Protein AF-A0A1G1M6X6-F1 (afdb_monomer)

Foldseek 3Di:
DVLVVQLVVQLVVQLVVQVVVCVVVCLVVVLVVPPDPCNVVSVVVSVCSSNVSSNVRSVVSSVVVVVVPD

Structure (mmCIF, N/CA/C/O backbone):
data_AF-A0A1G1M6X6-F1
#
_entry.id   AF-A0A1G1M6X6-F1
#
loop_
_atom_site.group_PDB
_atom_site.id
_atom_site.type_symbol
_atom_site.label_atom_id
_atom_site.label_alt_id
_atom_site.label_comp_id
_atom_site.label_asym_id
_atom_site.label_entity_id
_atom_site.label_seq_id
_atom_site.pdbx_PDB_ins_code
_atom_site.Cartn_x
_atom_site.Cartn_y
_atom_site.Cartn_z
_atom_site.occupancy
_atom_site.B_iso_or_equiv
_atom_site.auth_seq_id
_atom_site.auth_comp_id
_atom_site.auth_asym_id
_atom_site.auth_atom_id
_atom_site.pdbx_PDB_model_num
ATOM 1 N N . MET A 1 1 ? -9.069 11.964 16.268 1.00 61.16 1 MET A N 1
ATOM 2 C CA . MET A 1 1 ? -7.727 11.341 16.162 1.00 61.16 1 MET A CA 1
ATOM 3 C C . MET A 1 1 ? -7.783 9.843 15.855 1.00 61.16 1 MET A C 1
ATOM 5 O O . MET A 1 1 ? -6.979 9.389 15.053 1.00 61.16 1 MET A O 1
ATOM 9 N N . GLU A 1 2 ? -8.737 9.078 16.402 1.00 80.81 2 GLU A N 1
ATOM 10 C CA . GLU A 1 2 ? -8.823 7.619 16.185 1.00 80.81 2 GLU A CA 1
ATOM 11 C C . GLU A 1 2 ? -8.937 7.205 14.706 1.00 80.81 2 GLU A C 1
ATOM 13 O O . GLU A 1 2 ? -8.188 6.344 14.254 1.00 80.81 2 GLU A O 1
ATOM 18 N N . SER A 1 3 ? -9.778 7.889 13.922 1.00 83.56 3 SER A N 1
ATOM 19 C CA . SER A 1 3 ? -9.920 7.640 12.479 1.00 83.56 3 SER A CA 1
ATOM 20 C C . SER A 1 3 ? -8.606 7.803 11.714 1.00 83.56 3 SER A C 1
ATOM 22 O O . SER A 1 3 ? -8.296 6.984 10.861 1.00 83.56 3 SER A O 1
ATOM 24 N N . PHE A 1 4 ? -7.801 8.816 12.043 1.00 87.62 4 PHE A N 1
ATOM 25 C CA . PHE A 1 4 ? -6.524 9.048 11.364 1.00 87.62 4 PHE A CA 1
ATOM 26 C C . PHE A 1 4 ? -5.514 7.938 11.671 1.00 87.62 4 PHE A C 1
ATOM 28 O O . PHE A 1 4 ? -4.799 7.489 10.783 1.00 87.62 4 PHE A O 1
ATOM 35 N N . ARG A 1 5 ? -5.506 7.433 12.912 1.00 89.44 5 ARG A N 1
ATOM 36 C CA . ARG A 1 5 ? -4.663 6.298 13.309 1.00 89.44 5 ARG A CA 1
ATOM 37 C C . ARG A 1 5 ? -5.066 5.010 12.588 1.00 89.44 5 ARG A C 1
ATOM 39 O O . ARG A 1 5 ? -4.199 4.278 12.124 1.00 89.44 5 ARG A O 1
ATOM 46 N N . ILE A 1 6 ? -6.370 4.758 12.469 1.00 89.44 6 ILE A N 1
ATOM 47 C CA . ILE A 1 6 ? -6.911 3.611 11.725 1.00 89.44 6 ILE A CA 1
ATOM 48 C C . ILE A 1 6 ? -6.541 3.736 10.246 1.00 89.44 6 ILE A C 1
ATOM 50 O O . ILE A 1 6 ? -5.993 2.799 9.678 1.00 89.44 6 ILE A O 1
ATOM 54 N N . PHE A 1 7 ? -6.768 4.906 9.646 1.00 91.81 7 PHE A N 1
ATOM 55 C CA . PHE A 1 7 ? -6.395 5.175 8.262 1.00 91.8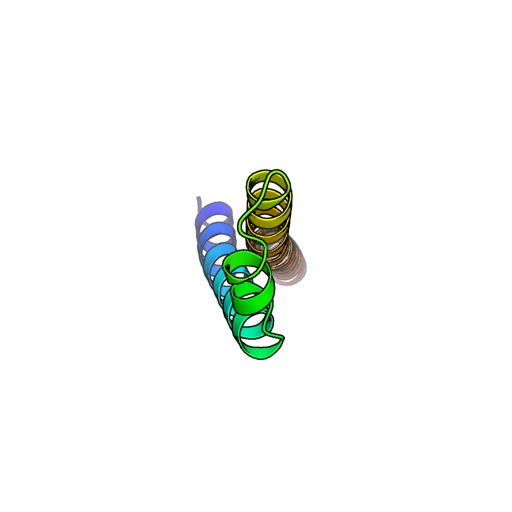1 7 PHE A CA 1
ATOM 56 C C . PHE A 1 7 ? -4.902 4.944 8.022 1.00 91.81 7 PHE A C 1
ATOM 58 O O . PHE A 1 7 ? -4.558 4.182 7.131 1.00 91.81 7 PHE A O 1
ATOM 65 N N . ALA A 1 8 ? -4.023 5.539 8.833 1.00 93.06 8 ALA A N 1
ATOM 66 C CA . ALA A 1 8 ? -2.577 5.423 8.662 1.00 93.06 8 ALA A CA 1
ATOM 67 C C . ALA A 1 8 ? -2.089 3.971 8.788 1.00 93.06 8 ALA A C 1
ATOM 69 O O . ALA A 1 8 ? -1.267 3.527 7.991 1.00 93.06 8 ALA A O 1
ATOM 70 N N . TRP A 1 9 ? -2.631 3.209 9.743 1.00 94.12 9 TRP A N 1
ATOM 71 C CA . TRP A 1 9 ? -2.289 1.795 9.899 1.00 94.12 9 TRP A CA 1
ATOM 72 C C . TRP A 1 9 ? -2.690 0.974 8.671 1.00 94.12 9 TRP A C 1
ATOM 74 O O . TRP A 1 9 ? -1.868 0.269 8.087 1.00 94.12 9 TRP A O 1
ATOM 84 N N . TRP A 1 10 ? -3.943 1.108 8.236 1.00 93.88 10 TRP A N 1
ATOM 85 C CA . TRP A 1 10 ? -4.452 0.374 7.081 1.00 93.88 10 TRP A CA 1
ATOM 86 C C . TRP A 1 10 ? -3.847 0.847 5.758 1.00 93.88 10 TRP A C 1
ATOM 88 O O . TRP A 1 10 ? -3.667 0.037 4.853 1.00 93.88 10 TRP A O 1
ATOM 98 N N . PHE A 1 11 ? -3.450 2.115 5.667 1.00 94.19 11 PHE A N 1
ATOM 99 C CA . PHE A 1 11 ? -2.698 2.656 4.541 1.00 94.19 11 PHE A CA 1
ATOM 100 C C . PHE A 1 11 ? -1.329 1.986 4.400 1.00 94.19 11 PHE A C 1
ATOM 102 O O . PHE A 1 11 ? -0.956 1.582 3.298 1.00 94.19 11 PHE A O 1
ATOM 109 N N . ILE A 1 12 ? -0.593 1.820 5.505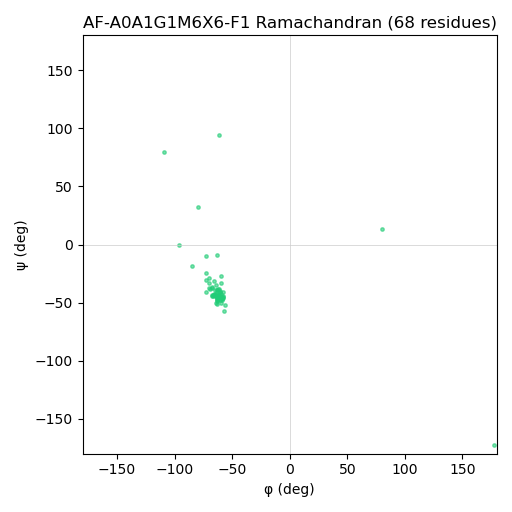 1.00 95.31 12 ILE A N 1
ATOM 110 C CA . ILE A 1 12 ? 0.702 1.125 5.493 1.00 95.31 12 ILE A CA 1
ATOM 111 C C . ILE A 1 12 ? 0.505 -0.333 5.073 1.00 95.31 12 ILE A C 1
ATOM 113 O O . ILE A 1 12 ? 1.199 -0.804 4.177 1.00 95.31 12 ILE A O 1
ATOM 117 N N . VAL A 1 13 ? -0.479 -1.026 5.653 1.00 95.81 13 VAL A N 1
ATOM 118 C CA . VAL A 1 13 ? -0.785 -2.423 5.302 1.00 95.81 13 VAL A CA 1
ATOM 119 C C . VAL A 1 13 ? -1.137 -2.561 3.815 1.00 95.81 13 VAL A C 1
ATOM 121 O O . VAL A 1 13 ? -0.585 -3.425 3.138 1.00 95.81 13 VAL A O 1
ATOM 124 N N . GLY A 1 14 ? -1.998 -1.690 3.281 1.00 94.94 14 GLY A N 1
ATOM 125 C CA . GLY A 1 14 ? -2.370 -1.697 1.863 1.00 94.94 14 GLY A CA 1
ATOM 126 C C . GLY A 1 14 ? -1.205 -1.381 0.925 1.00 94.94 14 GLY A C 1
ATOM 127 O O . GLY A 1 14 ? -1.055 -2.034 -0.106 1.00 94.94 14 GLY A O 1
ATOM 128 N N . SER A 1 15 ? -0.339 -0.439 1.306 1.00 93.75 15 SER A N 1
ATOM 129 C CA . SER A 1 15 ? 0.859 -0.091 0.530 1.00 93.75 15 SER A CA 1
ATOM 130 C C . SER A 1 15 ? 1.861 -1.246 0.497 1.00 93.75 15 SER A C 1
ATOM 132 O O . SER A 1 15 ? 2.396 -1.571 -0.560 1.00 93.75 15 SER A O 1
ATOM 134 N N . VAL A 1 16 ? 2.089 -1.905 1.639 1.00 95.12 16 VAL A N 1
ATOM 135 C CA . VAL A 1 16 ? 2.978 -3.073 1.735 1.00 95.12 16 VAL A CA 1
ATOM 136 C C . VAL A 1 16 ? 2.423 -4.239 0.922 1.00 95.12 16 VAL A C 1
ATOM 138 O O . VAL A 1 16 ? 3.173 -4.869 0.185 1.00 95.12 16 VAL A O 1
ATOM 141 N N . MET A 1 17 ? 1.113 -4.489 0.986 1.00 95.25 17 MET A N 1
ATOM 142 C CA . MET A 1 17 ? 0.466 -5.533 0.188 1.00 95.25 17 MET A CA 1
ATOM 143 C C . MET A 1 17 ? 0.628 -5.272 -1.316 1.00 95.25 17 MET A C 1
ATOM 145 O O . MET A 1 17 ? 1.032 -6.167 -2.056 1.00 95.25 17 MET A O 1
ATOM 149 N N . ALA A 1 18 ? 0.367 -4.040 -1.768 1.00 92.88 18 ALA A N 1
ATOM 150 C CA . ALA A 1 18 ? 0.562 -3.649 -3.162 1.00 92.88 18 ALA A CA 1
ATOM 151 C C . ALA A 1 18 ? 2.026 -3.828 -3.594 1.00 92.88 18 ALA A C 1
ATOM 153 O O . ALA A 1 18 ? 2.289 -4.417 -4.640 1.00 92.88 18 ALA A O 1
ATOM 154 N N . LEU A 1 19 ? 2.981 -3.413 -2.757 1.00 90.69 19 LEU A N 1
ATOM 155 C CA . LEU A 1 19 ? 4.408 -3.607 -3.007 1.00 90.69 19 LEU A CA 1
ATOM 156 C C . LEU A 1 19 ? 4.788 -5.096 -3.111 1.00 90.69 19 LEU A C 1
ATOM 158 O O . LEU A 1 19 ? 5.512 -5.473 -4.031 1.00 90.69 19 LEU A O 1
ATOM 162 N N . SER A 1 20 ? 4.291 -5.951 -2.211 1.00 92.06 20 SER A N 1
ATOM 163 C CA . SER A 1 20 ? 4.528 -7.402 -2.257 1.00 92.06 20 SER A CA 1
ATOM 164 C C . SER A 1 20 ? 3.990 -8.032 -3.538 1.00 92.06 20 SER A C 1
ATOM 166 O O . SER A 1 20 ? 4.657 -8.871 -4.142 1.00 92.06 20 SER A O 1
ATOM 168 N N . VAL A 1 21 ? 2.809 -7.609 -3.986 1.00 91.56 21 VAL A N 1
ATOM 169 C CA . VAL A 1 21 ? 2.212 -8.098 -5.233 1.00 91.56 21 VAL A CA 1
ATOM 170 C C . VAL A 1 21 ? 3.022 -7.635 -6.446 1.00 91.56 21 VAL A C 1
ATOM 172 O O . VAL A 1 21 ? 3.314 -8.444 -7.321 1.00 91.56 21 VAL A O 1
ATOM 175 N N . ILE A 1 22 ? 3.456 -6.375 -6.479 1.00 90.44 22 ILE A N 1
ATOM 176 C CA . ILE A 1 22 ? 4.289 -5.819 -7.558 1.00 90.44 22 ILE A CA 1
ATOM 177 C C . ILE A 1 22 ? 5.656 -6.522 -7.636 1.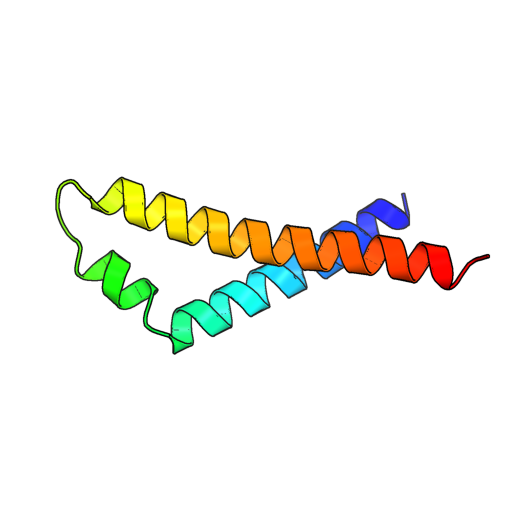00 90.44 22 ILE A C 1
ATOM 179 O O . ILE A 1 22 ? 6.144 -6.807 -8.731 1.00 90.44 22 ILE A O 1
ATOM 183 N N . MET A 1 23 ? 6.257 -6.850 -6.487 1.00 86.69 23 MET A N 1
ATOM 184 C CA . MET A 1 23 ? 7.467 -7.680 -6.397 1.00 86.69 23 MET A CA 1
ATOM 185 C C . MET A 1 23 ? 7.255 -9.059 -7.036 1.00 86.69 23 MET A C 1
ATOM 187 O O . MET A 1 23 ? 8.092 -9.505 -7.818 1.00 86.69 23 MET A O 1
ATOM 191 N N . LEU A 1 24 ? 6.124 -9.709 -6.748 1.00 87.81 24 LEU A N 1
ATOM 192 C CA . LEU A 1 24 ? 5.767 -11.022 -7.298 1.00 87.81 24 LEU A CA 1
ATOM 193 C C . LEU A 1 24 ? 5.438 -10.990 -8.796 1.00 87.81 24 LEU A C 1
ATOM 195 O O . LEU A 1 24 ? 5.797 -11.916 -9.516 1.00 87.81 24 LEU A O 1
ATOM 199 N N . GLN A 1 25 ? 4.782 -9.931 -9.271 1.00 85.62 25 GLN A N 1
ATOM 200 C CA . GLN A 1 25 ? 4.467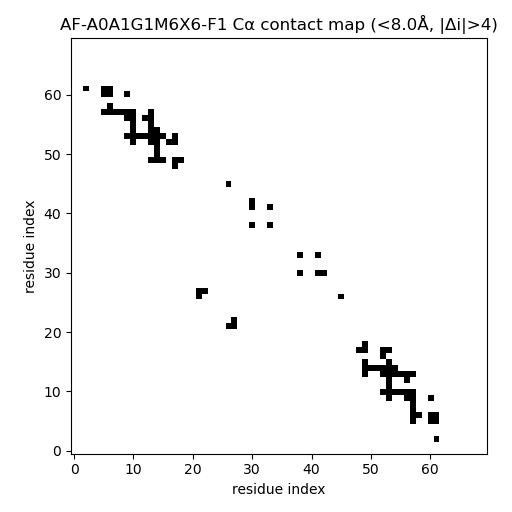 -9.736 -10.691 1.00 85.62 25 GLN A CA 1
ATOM 201 C C . GLN A 1 25 ? 5.703 -9.369 -11.527 1.00 85.62 25 GLN A C 1
ATOM 203 O O . GLN A 1 25 ? 5.638 -9.375 -12.751 1.00 85.62 25 GLN A O 1
ATOM 208 N N . GLY A 1 26 ? 6.837 -9.068 -10.886 1.00 80.31 26 GLY A N 1
ATOM 209 C CA . GLY A 1 26 ? 8.060 -8.661 -11.571 1.00 80.31 26 GLY A CA 1
ATOM 210 C C . GLY A 1 26 ? 8.076 -7.190 -11.995 1.00 80.31 26 GLY A C 1
ATOM 211 O O . GLY A 1 26 ? 8.974 -6.796 -12.734 1.00 80.31 26 GLY A O 1
ATOM 212 N N . GLY A 1 27 ? 7.164 -6.349 -11.493 1.00 75.88 27 GLY A N 1
ATOM 213 C CA . GLY A 1 27 ? 7.084 -4.928 -11.867 1.00 75.88 27 GLY A CA 1
ATOM 214 C C . GLY A 1 27 ? 8.358 -4.133 -11.547 1.00 75.88 27 GLY A C 1
ATOM 215 O O . GLY A 1 27 ? 8.710 -3.190 -12.247 1.00 75.88 27 GLY A O 1
ATOM 216 N N . ILE A 1 28 ? 9.136 -4.559 -10.547 1.00 72.62 28 ILE A N 1
ATOM 217 C CA . ILE A 1 28 ? 10.453 -3.963 -10.253 1.00 72.62 28 ILE A CA 1
ATOM 218 C C . ILE A 1 28 ? 11.509 -4.353 -11.283 1.00 72.62 28 ILE A C 1
ATOM 220 O O . ILE A 1 28 ? 12.411 -3.568 -11.562 1.00 72.62 28 ILE A O 1
ATOM 224 N N . ARG A 1 29 ? 11.394 -5.543 -11.878 1.00 74.25 29 ARG A N 1
ATOM 225 C CA . ARG A 1 29 ? 12.263 -5.962 -12.977 1.00 74.25 29 ARG A CA 1
ATOM 226 C C . ARG A 1 29 ? 11.959 -5.151 -14.232 1.00 74.25 29 ARG A C 1
ATOM 228 O O . ARG A 1 29 ? 12.895 -4.763 -14.917 1.00 74.25 29 ARG A O 1
ATOM 235 N N . GLU A 1 30 ? 10.688 -4.849 -14.489 1.00 71.50 30 GLU A N 1
ATOM 236 C CA . GLU A 1 30 ? 10.277 -3.971 -15.591 1.00 71.50 30 GLU A CA 1
ATOM 237 C C . GLU A 1 30 ? 10.822 -2.556 -15.426 1.00 71.50 30 GLU A C 1
ATOM 239 O O . GLU A 1 30 ? 11.387 -2.021 -16.374 1.00 71.50 30 GLU A O 1
ATOM 244 N N . VAL A 1 31 ? 10.726 -1.986 -14.218 1.00 70.75 31 VAL A N 1
ATOM 245 C CA . VAL A 1 31 ? 11.372 -0.707 -13.901 1.00 70.75 31 VAL A CA 1
ATOM 246 C C . VAL A 1 31 ? 12.869 -0.840 -14.165 1.00 70.75 31 VAL A C 1
ATOM 248 O O . VAL A 1 31 ? 13.359 -0.158 -15.050 1.00 70.75 31 VAL A O 1
ATOM 251 N N . LEU A 1 32 ? 13.565 -1.795 -13.529 1.00 71.50 32 LEU A N 1
ATOM 252 C CA . LEU A 1 32 ? 15.023 -1.968 -13.618 1.00 71.50 32 LEU A CA 1
ATOM 253 C C . LEU A 1 32 ? 15.558 -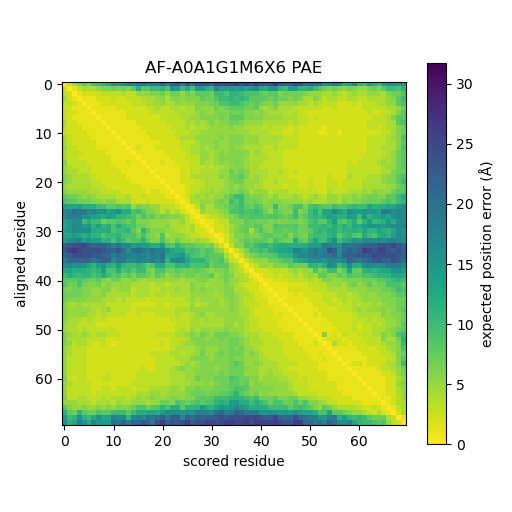2.219 -15.039 1.00 71.50 32 LEU A C 1
ATOM 255 O O . LEU A 1 32 ? 16.663 -1.787 -15.356 1.00 71.50 32 LEU A O 1
ATOM 259 N N . GLN A 1 33 ? 14.795 -2.899 -15.897 1.00 72.75 33 GLN A N 1
ATOM 260 C CA . GLN A 1 33 ? 15.168 -3.153 -17.291 1.00 72.75 33 GLN A CA 1
ATOM 261 C C . GLN A 1 33 ? 14.801 -2.002 -18.235 1.00 72.75 33 GLN A C 1
ATOM 263 O O . GLN A 1 33 ? 15.392 -1.898 -19.308 1.00 72.75 33 GLN A O 1
ATOM 268 N N . ALA A 1 34 ? 13.894 -1.105 -17.842 1.00 65.62 34 ALA A N 1
ATOM 269 C CA . ALA A 1 34 ? 13.515 0.076 -18.613 1.00 65.62 34 ALA A CA 1
ATOM 270 C C . ALA A 1 34 ? 14.527 1.236 -18.490 1.00 65.62 34 ALA A C 1
ATOM 272 O O . ALA A 1 34 ? 14.128 2.401 -18.542 1.00 65.62 34 ALA A O 1
ATOM 273 N N . GLN A 1 35 ? 15.830 0.951 -18.326 1.00 58.38 35 GLN A N 1
ATOM 274 C CA . GLN A 1 35 ? 16.886 1.973 -18.303 1.00 58.38 35 GLN A CA 1
ATOM 275 C C . GLN A 1 35 ? 16.928 2.732 -19.644 1.00 58.38 35 GLN A C 1
ATOM 277 O O . GLN A 1 35 ? 17.547 2.303 -20.614 1.00 58.38 35 GLN A O 1
ATOM 282 N N . GLY A 1 36 ? 16.223 3.863 -19.691 1.00 69.56 36 GLY A N 1
ATOM 283 C CA . GLY A 1 36 ? 16.017 4.729 -20.849 1.00 69.56 36 GLY A CA 1
ATOM 284 C C . GLY A 1 36 ? 15.090 5.906 -20.491 1.00 69.56 36 GLY A C 1
ATOM 285 O O . GLY A 1 36 ? 14.723 6.059 -19.325 1.00 69.56 36 GLY A O 1
ATOM 286 N N . PRO A 1 37 ? 14.656 6.733 -21.461 1.00 70.38 37 PRO A N 1
ATOM 287 C CA . PRO A 1 37 ? 13.856 7.948 -21.220 1.00 70.38 37 PRO A CA 1
ATOM 288 C C . PRO A 1 37 ? 12.466 7.706 -20.593 1.00 70.38 37 PRO A C 1
ATOM 290 O O . PRO A 1 37 ? 11.793 8.650 -20.199 1.00 70.38 37 PRO A O 1
ATOM 293 N N . LEU A 1 38 ? 12.028 6.448 -20.488 1.00 74.62 38 LEU A N 1
ATOM 294 C CA . LEU A 1 38 ? 10.746 6.040 -19.897 1.00 74.62 38 LEU A CA 1
ATOM 295 C C . LEU A 1 38 ? 10.859 5.621 -18.421 1.00 74.62 38 LEU A C 1
ATOM 297 O O . LEU A 1 38 ? 9.848 5.280 -17.804 1.00 74.62 38 LEU A O 1
ATOM 301 N N . TRP A 1 39 ? 12.065 5.656 -17.845 1.00 77.50 39 TRP A N 1
ATOM 302 C CA . TRP A 1 39 ? 12.304 5.258 -16.459 1.00 77.50 39 TRP A CA 1
ATOM 303 C C . TRP A 1 39 ? 11.476 6.075 -15.460 1.00 77.50 39 TRP A C 1
ATOM 305 O O . TRP A 1 39 ? 10.832 5.503 -14.584 1.00 77.50 39 TRP A O 1
ATOM 315 N N . GLU A 1 40 ? 11.437 7.404 -15.612 1.00 78.94 40 GLU A N 1
ATOM 316 C CA . GLU A 1 40 ? 10.662 8.287 -14.727 1.00 78.94 40 GLU A CA 1
ATOM 317 C C . GLU A 1 40 ? 9.164 7.976 -14.766 1.00 78.94 40 GLU A C 1
ATOM 319 O O . GLU A 1 40 ? 8.504 7.968 -13.727 1.00 78.94 40 GLU A O 1
ATOM 324 N N . VAL A 1 41 ? 8.635 7.648 -15.946 1.00 83.06 41 VAL A N 1
ATOM 325 C CA . VAL A 1 41 ? 7.216 7.319 -16.123 1.00 83.06 41 VAL A CA 1
ATOM 326 C C . VAL A 1 41 ? 6.877 6.001 -15.429 1.00 83.06 41 VAL A C 1
ATOM 328 O O . VAL A 1 41 ? 5.886 5.931 -14.704 1.00 83.06 41 VAL A O 1
ATOM 331 N N . LYS A 1 42 ? 7.717 4.966 -15.572 1.00 79.75 42 LYS A N 1
ATOM 332 C CA . LYS A 1 42 ? 7.491 3.695 -14.866 1.00 79.75 42 LYS A CA 1
ATOM 333 C C . LYS A 1 42 ? 7.707 3.791 -13.364 1.00 79.75 42 LYS A C 1
ATOM 335 O O . LYS A 1 42 ? 6.982 3.140 -12.615 1.00 79.75 42 LYS A O 1
ATOM 340 N N . LEU A 1 43 ? 8.636 4.629 -12.910 1.00 82.88 43 LEU A N 1
ATOM 341 C CA . LEU A 1 43 ? 8.799 4.905 -11.487 1.00 82.88 43 LEU A CA 1
ATOM 342 C C . LEU A 1 43 ? 7.550 5.592 -10.911 1.00 82.88 43 LEU A C 1
ATOM 344 O O . LEU A 1 43 ? 7.084 5.215 -9.835 1.00 82.88 43 LEU A O 1
ATOM 348 N N . ALA A 1 44 ? 6.987 6.561 -11.640 1.00 87.62 44 ALA A N 1
ATOM 349 C CA . ALA A 1 44 ? 5.759 7.245 -11.253 1.00 87.62 44 ALA A CA 1
ATOM 350 C C . ALA A 1 44 ? 4.570 6.279 -11.190 1.00 87.62 44 ALA A C 1
ATOM 352 O O . ALA A 1 44 ? 3.863 6.271 -10.186 1.00 87.62 44 ALA A O 1
ATOM 353 N N . GLU A 1 45 ? 4.398 5.415 -12.196 1.00 86.81 45 GLU A N 1
ATOM 354 C CA . GLU A 1 45 ? 3.351 4.387 -12.188 1.00 86.81 45 GLU A CA 1
ATOM 355 C C . GLU A 1 45 ? 3.474 3.448 -10.981 1.00 86.81 45 GLU A C 1
ATOM 357 O O . GLU A 1 45 ? 2.488 3.216 -10.275 1.00 86.81 45 GLU A O 1
ATOM 362 N N . LEU A 1 46 ? 4.689 2.968 -10.689 1.00 87.31 46 LEU A N 1
ATOM 363 C CA . LEU A 1 46 ? 4.971 2.100 -9.544 1.00 87.31 46 LEU A CA 1
ATOM 364 C C . LEU A 1 46 ? 4.590 2.777 -8.219 1.00 87.31 46 LEU A C 1
ATOM 366 O O . LEU A 1 46 ? 3.902 2.191 -7.382 1.00 87.31 46 LEU A O 1
ATOM 370 N N . LEU A 1 47 ? 5.003 4.034 -8.044 1.00 88.88 47 LEU A N 1
ATOM 371 C CA . LEU A 1 47 ? 4.681 4.840 -6.868 1.00 88.88 47 LEU A CA 1
ATOM 372 C C . LEU A 1 47 ? 3.175 5.075 -6.741 1.00 88.88 47 LEU A C 1
ATOM 374 O O . LEU A 1 47 ? 2.625 4.908 -5.651 1.00 88.88 47 LEU A O 1
ATOM 378 N N . THR A 1 48 ? 2.492 5.407 -7.839 1.00 91.50 48 THR A N 1
ATOM 379 C CA . THR A 1 48 ? 1.035 5.575 -7.828 1.00 91.50 48 THR A CA 1
ATOM 380 C C . THR A 1 48 ? 0.301 4.278 -7.514 1.00 91.50 48 THR A C 1
ATOM 382 O O . THR A 1 48 ? -0.697 4.323 -6.800 1.00 91.50 48 THR A O 1
ATOM 385 N N . ALA A 1 49 ? 0.798 3.123 -7.961 1.00 91.62 49 ALA A N 1
ATOM 386 C CA . ALA A 1 49 ? 0.202 1.831 -7.639 1.00 91.62 49 ALA A CA 1
ATOM 387 C C . ALA A 1 49 ? 0.325 1.507 -6.140 1.00 91.62 49 ALA A C 1
ATOM 389 O O . ALA A 1 49 ? -0.656 1.110 -5.508 1.00 91.62 49 ALA A O 1
ATOM 390 N N . ILE A 1 50 ? 1.499 1.742 -5.545 1.00 93.50 50 ILE A N 1
ATOM 391 C CA . ILE A 1 50 ? 1.731 1.536 -4.106 1.00 93.50 50 ILE A CA 1
ATOM 392 C C . ILE A 1 50 ? 0.859 2.490 -3.279 1.00 93.50 50 ILE A C 1
ATOM 394 O O . ILE A 1 50 ? 0.135 2.053 -2.382 1.00 93.50 50 ILE A O 1
ATOM 398 N N . ALA A 1 51 ? 0.880 3.786 -3.609 1.00 94.12 51 ALA A N 1
ATOM 399 C CA . ALA A 1 51 ? 0.084 4.796 -2.916 1.00 94.12 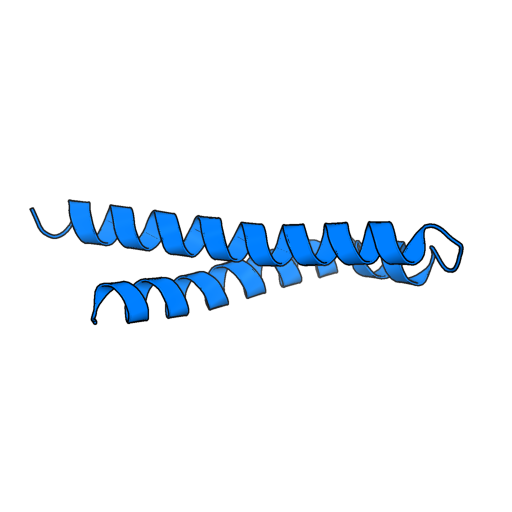51 ALA A CA 1
ATOM 400 C C . ALA A 1 51 ? -1.425 4.553 -3.077 1.00 94.12 51 ALA A C 1
ATOM 402 O O . ALA A 1 51 ? -2.181 4.706 -2.117 1.00 94.12 51 ALA A O 1
ATOM 403 N N . GLY A 1 52 ? -1.862 4.127 -4.265 1.00 93.31 52 GLY A N 1
ATOM 404 C CA . GLY A 1 52 ? -3.245 3.762 -4.557 1.00 93.31 52 GLY A CA 1
ATOM 405 C C . GLY A 1 52 ? -3.716 2.565 -3.734 1.00 93.31 52 GLY A C 1
ATOM 406 O O . GLY A 1 52 ? -4.789 2.622 -3.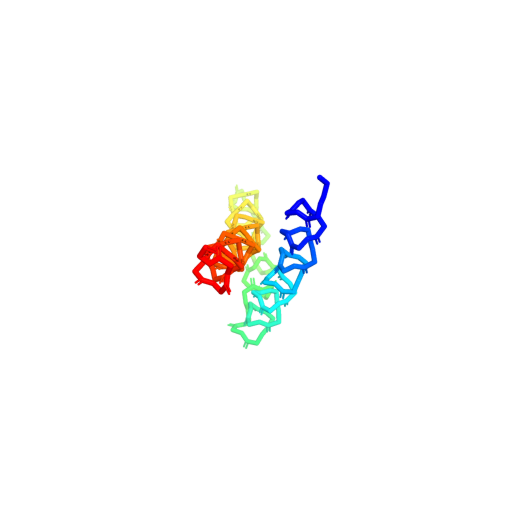136 1.00 93.31 52 GLY A O 1
ATOM 407 N N . GLY A 1 53 ? -2.893 1.518 -3.617 1.00 93.00 53 GLY A N 1
ATOM 408 C CA . GLY A 1 53 ? -3.180 0.362 -2.763 1.00 93.00 53 GLY A CA 1
ATOM 409 C C . GLY A 1 53 ? -3.345 0.739 -1.287 1.00 93.00 53 GLY A C 1
ATOM 410 O O . GLY A 1 53 ? -4.292 0.298 -0.631 1.00 93.00 53 GLY A O 1
ATOM 411 N N . GLY A 1 54 ? -2.480 1.620 -0.778 1.00 93.69 54 GLY A N 1
ATOM 412 C CA . GLY A 1 54 ? -2.607 2.181 0.567 1.00 93.69 54 GLY A CA 1
ATOM 413 C C . GLY A 1 54 ? -3.880 3.006 0.759 1.00 93.69 54 GLY A C 1
ATOM 414 O O . GLY A 1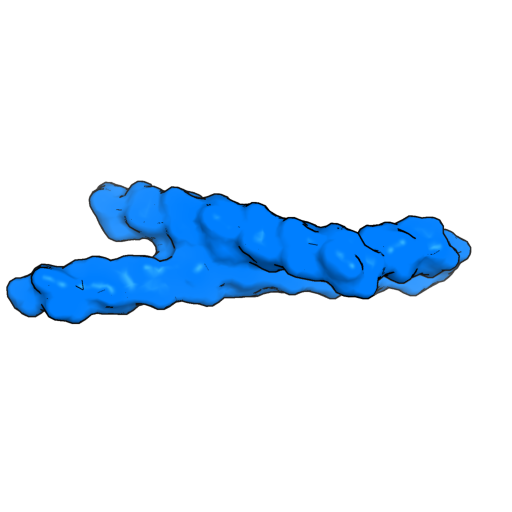 54 ? -4.613 2.802 1.728 1.00 93.69 54 GLY A O 1
ATOM 415 N N . LEU A 1 55 ? -4.179 3.917 -0.170 1.00 94.88 55 LEU A N 1
ATOM 416 C CA . LEU A 1 55 ? -5.380 4.759 -0.126 1.00 94.88 55 LEU A CA 1
ATOM 417 C C . LEU A 1 55 ? -6.661 3.924 -0.121 1.00 94.88 55 LEU A C 1
ATOM 419 O O . LEU A 1 55 ? -7.544 4.176 0.698 1.00 94.88 55 LEU A O 1
ATOM 423 N N . LEU A 1 56 ? -6.747 2.903 -0.978 1.00 94.62 56 LEU A N 1
ATOM 424 C CA . LEU A 1 56 ? -7.893 1.994 -1.034 1.00 94.62 56 LEU A CA 1
ATOM 425 C C . LEU A 1 56 ? -8.098 1.274 0.304 1.00 94.62 56 LEU A C 1
ATOM 427 O O . LEU A 1 56 ? -9.194 1.324 0.863 1.00 94.62 56 LEU A O 1
ATOM 431 N N . ALA A 1 57 ? -7.046 0.671 0.865 1.00 93.81 57 ALA A N 1
ATOM 432 C CA . ALA A 1 57 ? -7.127 -0.021 2.151 1.00 93.81 57 ALA A CA 1
ATOM 433 C C . ALA A 1 57 ? -7.506 0.926 3.304 1.00 93.81 57 ALA A C 1
ATOM 435 O O . ALA A 1 57 ? -8.374 0.603 4.120 1.00 93.81 57 ALA A O 1
ATOM 436 N N . GLY A 1 58 ? -6.905 2.119 3.348 1.00 92.75 58 GLY A N 1
ATOM 437 C CA . GLY A 1 58 ? -7.204 3.143 4.347 1.00 92.75 58 GLY A CA 1
ATOM 438 C C . GLY A 1 58 ? -8.654 3.633 4.279 1.00 92.75 58 GLY A C 1
ATOM 439 O O . GLY A 1 58 ? -9.329 3.715 5.308 1.00 92.75 58 GLY A O 1
ATOM 440 N N . CYS A 1 59 ? -9.166 3.915 3.079 1.00 93.38 59 CYS A N 1
ATOM 441 C CA . CYS A 1 59 ? -10.549 4.350 2.874 1.00 93.38 59 CYS A CA 1
ATOM 442 C C . CYS A 1 59 ? -11.559 3.259 3.255 1.00 93.38 59 CYS A C 1
ATOM 444 O O . CYS A 1 59 ? -12.522 3.538 3.972 1.00 93.38 59 CYS A O 1
ATOM 446 N N . VAL A 1 60 ? -11.319 2.008 2.849 1.00 93.25 60 VAL A N 1
ATOM 447 C CA . VAL A 1 60 ? -12.182 0.871 3.208 1.00 93.25 60 VAL A CA 1
ATOM 448 C C . VAL A 1 60 ? -12.221 0.672 4.724 1.00 93.25 60 VAL A C 1
ATOM 450 O O . VAL A 1 60 ? -13.299 0.510 5.295 1.00 93.25 60 VAL A O 1
ATOM 453 N N . ALA A 1 61 ? -11.078 0.764 5.405 1.00 92.31 61 ALA A N 1
ATOM 454 C CA . ALA A 1 61 ? -11.018 0.630 6.857 1.00 92.31 61 ALA A CA 1
ATOM 455 C C . ALA A 1 61 ? -11.818 1.715 7.594 1.00 92.31 61 ALA A C 1
ATOM 457 O O . ALA A 1 61 ? -12.481 1.428 8.593 1.00 92.31 61 ALA A O 1
ATOM 458 N N . LEU A 1 62 ? -11.799 2.956 7.097 1.00 91.06 62 LEU A N 1
ATOM 459 C CA . LEU A 1 62 ? -12.615 4.036 7.651 1.00 91.06 62 LEU A CA 1
ATOM 460 C C . LEU A 1 62 ? -14.112 3.780 7.468 1.00 91.06 62 LEU A C 1
ATOM 462 O O . LEU A 1 62 ? -14.873 3.989 8.414 1.00 91.06 62 LEU A O 1
ATOM 466 N N . ILE A 1 63 ? -14.530 3.311 6.290 1.00 91.81 63 ILE A N 1
ATOM 467 C CA . ILE A 1 63 ? -15.932 2.974 6.005 1.00 91.81 63 ILE A CA 1
ATOM 468 C C . ILE A 1 63 ? -16.397 1.837 6.921 1.00 91.81 63 ILE A C 1
ATOM 470 O O . ILE A 1 63 ? -17.421 1.966 7.586 1.00 91.81 63 ILE A O 1
ATOM 474 N N . LEU A 1 64 ? -15.615 0.762 7.041 1.00 90.44 64 LEU A N 1
ATOM 475 C CA . LEU A 1 64 ? -15.929 -0.357 7.933 1.00 90.44 64 LEU A CA 1
ATOM 476 C C . LEU A 1 64 ? -16.012 0.081 9.399 1.00 90.44 64 LEU A C 1
ATOM 478 O O . LEU A 1 64 ? -16.913 -0.341 10.122 1.00 90.44 64 LEU A O 1
ATOM 482 N N . ASN A 1 65 ? -15.116 0.969 9.836 1.00 88.25 65 ASN A N 1
ATOM 483 C CA . ASN A 1 65 ? -15.154 1.517 11.189 1.00 88.25 65 ASN A CA 1
ATOM 484 C C . ASN A 1 65 ? -16.404 2.381 11.439 1.00 88.25 65 ASN A C 1
ATOM 486 O O . ASN A 1 65 ? -16.913 2.404 12.557 1.00 88.25 65 ASN A O 1
ATOM 490 N N . ARG A 1 66 ? -16.918 3.063 10.408 1.00 86.94 66 ARG A N 1
ATOM 491 C CA . ARG A 1 66 ? -18.187 3.804 10.473 1.00 86.94 66 ARG A CA 1
ATOM 492 C C . ARG A 1 66 ? -19.401 2.878 10.498 1.00 86.94 66 ARG A C 1
ATOM 494 O O . ARG A 1 66 ? -20.303 3.128 11.275 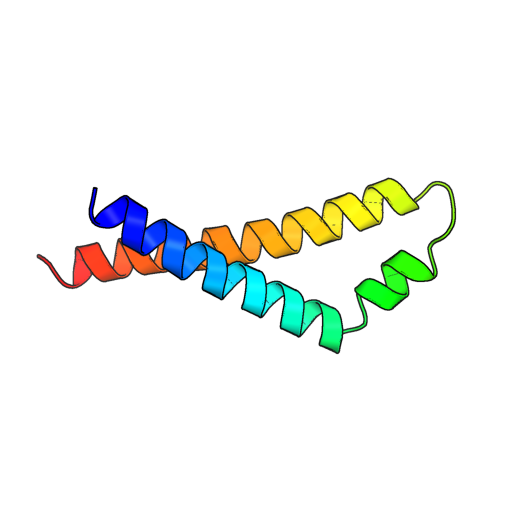1.00 86.94 66 ARG A O 1
ATOM 501 N N . ILE A 1 67 ? -19.412 1.801 9.713 1.00 90.62 67 ILE A N 1
ATOM 502 C CA . ILE A 1 67 ? -20.522 0.830 9.709 1.00 90.62 67 ILE A CA 1
ATOM 503 C C . ILE A 1 67 ? -20.592 0.066 11.040 1.00 90.62 67 ILE A C 1
ATOM 505 O O . ILE A 1 67 ? -21.674 -0.233 11.534 1.00 90.62 67 ILE A O 1
ATOM 509 N N . LYS A 1 68 ? -19.439 -0.246 11.643 1.00 82.12 68 LYS A N 1
ATOM 510 C CA . LYS A 1 68 ? -19.361 -0.993 12.908 1.00 82.12 68 LYS A CA 1
ATOM 511 C C . LYS A 1 68 ? -19.781 -0.171 14.138 1.00 82.12 68 LYS A C 1
ATOM 513 O O . LYS A 1 68 ? -20.171 -0.757 15.144 1.00 82.12 68 LYS A O 1
ATOM 518 N N . LYS A 1 69 ? -19.680 1.160 14.075 1.00 63.00 69 LYS A N 1
ATOM 519 C CA . LYS A 1 69 ? -20.216 2.102 15.073 1.00 63.00 69 LYS A CA 1
ATOM 520 C C . LYS A 1 69 ? -21.411 2.852 14.452 1.00 63.00 69 LYS A C 1
ATOM 522 O O . LYS A 1 69 ? -21.191 3.972 13.986 1.00 63.00 69 LYS A O 1
ATOM 527 N N . PRO A 1 70 ? -22.618 2.253 14.382 1.00 53.81 70 PRO A N 1
ATOM 528 C CA . PRO A 1 70 ? -23.827 3.026 14.109 1.00 53.81 70 PRO A CA 1
ATOM 529 C C . PRO A 1 70 ? -24.072 4.065 15.213 1.00 53.81 70 PRO A C 1
ATOM 531 O O . PRO A 1 70 ? -23.707 3.790 16.382 1.00 53.81 70 PRO A O 1
#

pLDDT: mean 85.31, std 10.22, range [53.81, 95.81]

Mean predicted aligned error: 6.02 Å

Solvent-accessible surface area (backbone atoms only — not comparable to full-atom values): 3650 Å² total; per-residue (Å²): 112,70,67,58,54,53,24,54,52,33,20,51,54,22,23,51,51,36,46,54,50,36,59,73,73,38,52,59,55,54,45,68,70,39,81,56,97,56,35,68,58,47,51,50,51,53,50,50,49,24,52,46,32,8,50,53,36,12,53,51,51,50,52,51,55,47,68,76,55,119

Radius of gyration: 15.26 Å; Cα contacts (8 Å, |Δi|>4): 53; chains: 1; bounding box: 41×22×37 Å

Secondary structure (DSSP, 8-state):
-HHHHHHHHHHHHHHHHHHHHHHHHTHHHHHHH--STTHHHHHHHHHHHHHHHHHHHHHHHHHHHHHH--

Sequence (70 aa):
MESFRIFAWWFIVGSVMALSVIMLQGGIREVLQAQGPLWEVKLAELLTAIAGGGLLAGCVALILNRIKKP